Protein AF-A0A7C6KAN3-F1 (afdb_monomer_lite)

Sequence (139 aa):
MKLEFLEHYKDPYLKTDQGKGVFLAGVLFGYMAKCQDDEIKKAPIFKQLDFGRMNLRSLKKQLSRVPQLIYAYEGISKYSGLFTRLAAEAGELILAGGQKDLGVNGNFAFTVGFSNGPDLFWKIFKKTESSKNVNEEGN

pLDDT: mean 87.33, std 16.13, range [33.62, 97.88]

Foldseek 3Di:
DDLCVLVVDPDPLSVALQLVLLLLLLLLLLVLLCQQDVPSCPRPSVVQDDQQPDKLVNSVVVLVCQVVSCVVGPSNVVCVVLSVVSSVSSVVSNVVRPDRTCPRSSSVSSNVSNNCNNVVSCVRVPVPPDPPPPDDDDD

Structure (mmCIF, N/CA/C/O backbone):
data_AF-A0A7C6KAN3-F1
#
_entry.id   AF-A0A7C6KAN3-F1
#
loop_
_atom_site.group_PDB
_atom_site.id
_atom_site.type_symbol
_atom_site.label_atom_id
_atom_site.label_alt_id
_atom_site.label_comp_id
_atom_site.label_asym_id
_atom_site.label_entity_id
_atom_site.label_seq_id
_atom_site.pdbx_PDB_ins_code
_atom_site.Cartn_x
_atom_site.Cartn_y
_atom_site.Cartn_z
_atom_site.occupancy
_atom_site.B_iso_or_equiv
_atom_site.auth_seq_id
_atom_site.auth_comp_id
_atom_site.auth_asym_id
_atom_site.auth_atom_id
_atom_site.pdbx_PDB_model_num
ATOM 1 N N . MET A 1 1 ? -1.926 14.813 -4.797 1.00 84.81 1 MET A N 1
ATOM 2 C CA . MET A 1 1 ? -2.543 13.472 -4.828 1.00 84.81 1 MET A CA 1
ATOM 3 C C . MET A 1 1 ? -4.043 13.654 -4.825 1.00 84.81 1 MET A C 1
ATOM 5 O O . MET A 1 1 ? -4.513 14.553 -4.144 1.00 84.81 1 MET A O 1
ATOM 9 N N . LYS A 1 2 ? -4.770 12.850 -5.594 1.00 88.38 2 LYS A N 1
ATOM 10 C CA . LYS A 1 2 ? -6.229 12.857 -5.679 1.00 88.38 2 LYS A CA 1
ATOM 11 C C . LYS A 1 2 ? -6.770 11.651 -4.923 1.00 88.38 2 LYS A C 1
ATOM 13 O O . LYS A 1 2 ? -6.731 10.537 -5.437 1.00 88.38 2 LYS A O 1
ATOM 18 N N . LEU A 1 3 ? -7.238 11.879 -3.700 1.00 88.06 3 LEU A N 1
ATOM 19 C CA . LEU A 1 3 ? -7.771 10.830 -2.822 1.00 88.06 3 LEU A CA 1
ATOM 20 C C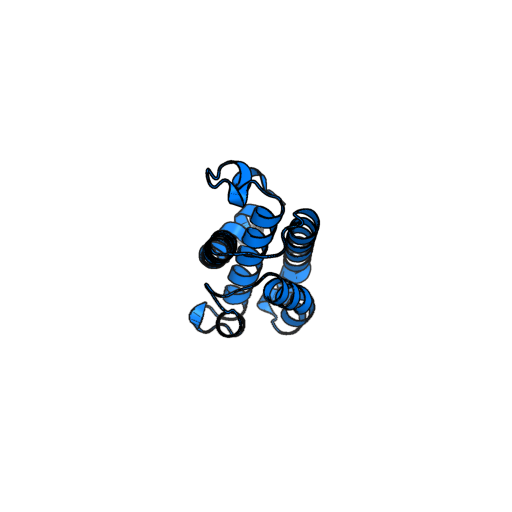 . LEU A 1 3 ? -9.302 10.848 -2.718 1.00 88.06 3 LEU A C 1
ATOM 22 O O . LEU A 1 3 ? -9.879 9.948 -2.123 1.00 88.06 3 LEU A O 1
ATOM 26 N N . GLU A 1 4 ? -9.964 11.809 -3.363 1.00 86.06 4 GLU A N 1
ATOM 27 C CA . GLU A 1 4 ? -11.426 11.990 -3.365 1.00 86.06 4 GLU A CA 1
ATOM 28 C C . GLU A 1 4 ? -12.190 10.729 -3.790 1.00 86.06 4 GLU A C 1
ATOM 30 O O . GLU A 1 4 ? -13.294 10.478 -3.324 1.00 86.06 4 GLU A O 1
ATOM 35 N N . PHE A 1 5 ? -11.599 9.880 -4.639 1.00 85.75 5 PHE A N 1
ATOM 36 C CA . PHE A 1 5 ? -12.244 8.633 -5.055 1.00 85.75 5 PHE A CA 1
ATOM 37 C C . PHE A 1 5 ? -12.462 7.651 -3.896 1.00 85.75 5 PHE A C 1
ATOM 39 O O . PHE A 1 5 ? -13.357 6.813 -3.995 1.00 85.75 5 PHE A O 1
ATOM 46 N N . LEU A 1 6 ? -11.674 7.748 -2.817 1.00 85.38 6 LEU A N 1
ATOM 47 C CA . LEU A 1 6 ? -11.879 6.948 -1.612 1.00 85.38 6 LEU A CA 1
ATOM 48 C C . LEU A 1 6 ? -13.234 7.271 -0.967 1.00 85.38 6 LEU A C 1
ATOM 50 O O . LEU A 1 6 ? -13.857 6.400 -0.360 1.00 85.38 6 LEU A O 1
ATOM 54 N N . GLU A 1 7 ? -13.747 8.489 -1.168 1.00 83.56 7 GLU A N 1
ATOM 55 C CA . GLU A 1 7 ? -15.040 8.902 -0.635 1.00 83.56 7 GLU A CA 1
ATOM 56 C C . GLU A 1 7 ? -16.239 8.264 -1.350 1.00 83.56 7 GLU A C 1
ATOM 58 O O . GLU A 1 7 ? -17.349 8.256 -0.818 1.00 83.56 7 GLU A O 1
ATOM 63 N N . HIS A 1 8 ? -16.034 7.643 -2.509 1.00 86.94 8 HIS A N 1
ATOM 64 C CA . HIS A 1 8 ? -17.104 6.942 -3.217 1.00 86.94 8 HIS A CA 1
ATOM 65 C C . HIS A 1 8 ? -17.275 5.484 -2.773 1.00 86.94 8 HIS A C 1
ATOM 67 O O . HIS A 1 8 ? -18.277 4.855 -3.121 1.00 86.94 8 HIS A O 1
ATOM 73 N N . TYR A 1 9 ? -16.332 4.925 -2.007 1.00 87.75 9 TYR A N 1
ATOM 74 C CA . TYR A 1 9 ? -16.488 3.569 -1.487 1.00 87.75 9 TYR A CA 1
ATOM 75 C C . TYR A 1 9 ? -17.554 3.521 -0.391 1.00 87.75 9 TYR A C 1
ATOM 77 O O . TYR A 1 9 ? -17.573 4.347 0.520 1.00 87.75 9 TYR A O 1
ATOM 85 N N . LYS A 1 10 ? -18.431 2.514 -0.480 1.00 88.12 10 LYS A N 1
ATOM 86 C CA . LYS A 1 10 ? -19.477 2.240 0.519 1.00 88.12 10 LYS A CA 1
ATOM 87 C C . LYS A 1 10 ? -18.954 1.505 1.757 1.00 88.12 10 LYS A C 1
ATOM 89 O O . LYS A 1 10 ? -19.674 1.419 2.744 1.00 88.12 10 LYS A O 1
ATOM 94 N N . ASP A 1 11 ? -17.741 0.957 1.691 1.00 88.88 11 ASP A N 1
ATOM 95 C CA . ASP A 1 11 ? -17.131 0.202 2.786 1.00 88.88 11 ASP A CA 1
ATOM 96 C C . ASP A 1 11 ? -16.849 1.129 3.990 1.00 88.88 11 ASP A C 1
ATOM 98 O O . ASP A 1 11 ? -16.050 2.064 3.853 1.00 88.88 11 ASP A O 1
ATOM 102 N N . PRO A 1 12 ? -17.459 0.884 5.169 1.00 89.69 12 PRO A N 1
ATOM 103 C CA . PRO A 1 12 ? -17.233 1.689 6.368 1.00 89.69 12 PRO A CA 1
ATOM 104 C C . PRO A 1 12 ? -15.773 1.703 6.825 1.00 89.69 12 PRO A C 1
ATOM 106 O O . PRO A 1 12 ? -15.310 2.701 7.372 1.00 89.69 12 PRO A O 1
ATOM 109 N N . TYR A 1 13 ? -15.025 0.623 6.592 1.00 91.69 13 TYR A N 1
ATOM 110 C CA . TYR A 1 13 ? -13.617 0.555 6.962 1.00 91.69 13 TYR A CA 1
ATOM 111 C C . TYR A 1 13 ? -12.791 1.559 6.157 1.00 91.69 13 TYR A C 1
ATOM 113 O O . TYR A 1 13 ? -12.006 2.310 6.733 1.00 91.69 13 TYR A O 1
ATOM 121 N N . LEU A 1 14 ? -13.034 1.659 4.846 1.00 92.44 14 LEU A N 1
ATOM 122 C CA . LEU A 1 14 ? -12.364 2.621 3.959 1.00 92.44 14 LEU A CA 1
ATOM 123 C C . LEU A 1 14 ? -12.741 4.084 4.237 1.00 92.44 14 LEU A C 1
ATOM 125 O O . LEU A 1 14 ? -12.101 4.988 3.704 1.00 92.44 14 LEU A O 1
ATOM 129 N N . LYS A 1 15 ? -13.751 4.340 5.076 1.00 91.88 15 LYS A N 1
ATOM 130 C CA . LYS A 1 15 ? -14.060 5.689 5.567 1.00 91.88 15 LYS A CA 1
ATOM 131 C C . LYS A 1 15 ? -13.166 6.134 6.715 1.00 91.88 15 LYS A C 1
ATOM 133 O O . LYS A 1 15 ? -13.017 7.336 6.915 1.00 91.88 15 LYS A O 1
ATOM 138 N N . THR A 1 16 ? -12.560 5.194 7.434 1.00 93.50 16 THR A N 1
ATOM 139 C CA . THR A 1 16 ? -11.636 5.492 8.534 1.00 93.50 16 THR A CA 1
ATOM 140 C C . THR A 1 16 ? -10.257 5.883 8.011 1.00 93.50 16 THR A C 1
ATOM 142 O O . THR A 1 16 ? -9.832 5.389 6.964 1.00 93.50 16 THR A O 1
ATOM 145 N N . ASP A 1 17 ? -9.521 6.702 8.764 1.00 94.88 17 ASP A N 1
ATOM 146 C CA . ASP A 1 17 ? -8.147 7.077 8.405 1.00 94.88 17 ASP A CA 1
ATOM 147 C C . ASP A 1 17 ? -7.258 5.843 8.263 1.00 94.88 17 ASP A C 1
ATOM 149 O O . ASP A 1 17 ? -6.593 5.668 7.243 1.00 94.88 17 ASP A O 1
ATOM 153 N N . GLN A 1 18 ? -7.339 4.907 9.215 1.00 94.69 18 GLN A N 1
ATOM 154 C CA . GLN A 1 18 ? -6.585 3.661 9.120 1.00 94.69 18 GLN A CA 1
ATOM 155 C C . GLN A 1 18 ? -6.943 2.881 7.853 1.00 94.69 18 GLN A C 1
ATOM 157 O O . GLN A 1 18 ? -6.041 2.421 7.159 1.00 94.69 18 GLN A O 1
ATOM 162 N N . GLY A 1 19 ? -8.227 2.734 7.523 1.00 95.25 19 GLY A N 1
ATOM 163 C CA . GLY A 1 19 ? -8.635 1.991 6.334 1.00 95.25 19 GLY A CA 1
ATOM 164 C C . GLY A 1 19 ? -8.158 2.634 5.036 1.00 95.25 19 GLY A C 1
ATOM 165 O O . GLY A 1 19 ? -7.657 1.922 4.163 1.00 95.25 19 GLY A O 1
ATOM 166 N N . LYS A 1 20 ? -8.210 3.969 4.933 1.00 96.06 20 LYS A N 1
ATOM 167 C CA . LYS A 1 20 ? -7.618 4.713 3.808 1.00 96.06 20 LYS A CA 1
ATOM 168 C C . LYS A 1 20 ? -6.114 4.468 3.729 1.00 96.06 20 LYS A C 1
ATOM 170 O O . LYS A 1 20 ? -5.612 4.111 2.666 1.00 96.06 20 LYS A O 1
ATOM 175 N N . GLY A 1 21 ? -5.401 4.584 4.847 1.00 96.62 21 GLY A N 1
ATOM 176 C CA . GLY A 1 21 ? -3.955 4.371 4.893 1.00 96.62 21 GLY A CA 1
ATOM 177 C C . GLY A 1 21 ? -3.547 2.944 4.512 1.00 96.62 21 GLY A C 1
ATOM 178 O O . GLY A 1 21 ? -2.634 2.748 3.713 1.00 96.62 21 GLY A O 1
ATOM 179 N N . VAL A 1 22 ? -4.271 1.936 5.003 1.00 97.06 22 VAL A N 1
ATOM 180 C CA . VAL A 1 22 ? -4.045 0.518 4.675 1.00 97.06 22 VAL A CA 1
ATOM 181 C C . VAL A 1 22 ? -4.300 0.239 3.197 1.00 97.06 22 VAL A C 1
ATOM 183 O O . VAL A 1 22 ? -3.504 -0.443 2.550 1.00 97.06 22 VAL A O 1
ATOM 186 N N . PHE A 1 23 ? -5.372 0.799 2.643 1.00 97.12 23 PHE A N 1
ATOM 187 C CA . PHE A 1 23 ? -5.673 0.696 1.220 1.00 97.12 23 PHE A CA 1
ATOM 188 C C . PHE A 1 23 ? -4.579 1.337 0.357 1.00 97.12 23 PHE A C 1
ATOM 190 O O . PHE A 1 23 ? -4.102 0.724 -0.599 1.00 97.12 23 PHE A O 1
ATOM 197 N N . LEU A 1 24 ? -4.132 2.546 0.712 1.00 97.75 24 LEU A N 1
ATOM 198 C CA . LEU A 1 24 ? -3.061 3.249 0.003 1.00 97.75 24 LEU A CA 1
ATOM 199 C C . LEU A 1 24 ? -1.717 2.522 0.106 1.00 97.75 24 LEU A C 1
ATOM 201 O O . LEU A 1 24 ? -0.981 2.480 -0.879 1.00 97.75 24 LEU A O 1
ATOM 205 N N . ALA A 1 25 ? -1.418 1.889 1.242 1.00 97.69 25 ALA A N 1
ATOM 206 C CA . ALA A 1 25 ? -0.255 1.016 1.373 1.00 97.69 25 ALA A CA 1
ATOM 207 C C . ALA A 1 25 ? -0.352 -0.206 0.441 1.00 97.69 25 ALA A C 1
ATOM 209 O O . ALA A 1 25 ? 0.647 -0.613 -0.149 1.00 97.69 25 ALA A O 1
ATOM 210 N N . GLY A 1 26 ? -1.558 -0.749 0.250 1.00 97.62 26 GLY A N 1
ATOM 211 C CA . GLY A 1 26 ? -1.830 -1.746 -0.783 1.00 97.62 26 GLY A CA 1
ATOM 212 C C . GLY A 1 26 ? -1.459 -1.222 -2.170 1.00 97.62 26 GLY A C 1
ATOM 213 O O . GLY A 1 26 ? -0.616 -1.813 -2.840 1.00 97.62 26 GLY A O 1
ATOM 214 N N . VAL A 1 27 ? -2.014 -0.073 -2.573 1.00 97.88 27 VAL A N 1
ATOM 215 C CA . VAL A 1 27 ? -1.745 0.552 -3.886 1.00 97.88 27 VAL A CA 1
ATOM 216 C C . VAL A 1 27 ? -0.252 0.782 -4.113 1.00 97.88 27 VAL A C 1
ATOM 218 O O . VAL A 1 27 ? 0.275 0.465 -5.181 1.00 97.88 27 VAL A O 1
ATOM 221 N N . LEU A 1 28 ? 0.435 1.285 -3.088 1.00 97.88 28 LEU A N 1
ATOM 222 C CA . LEU A 1 28 ? 1.874 1.506 -3.084 1.00 97.88 28 LEU A CA 1
ATOM 223 C C . LEU A 1 28 ? 2.645 0.230 -3.432 1.00 97.88 28 LEU A C 1
ATOM 225 O O . LEU A 1 28 ? 3.417 0.215 -4.392 1.00 97.88 28 LEU A O 1
ATOM 229 N N . PHE A 1 29 ? 2.433 -0.843 -2.668 1.00 97.56 29 PHE A N 1
ATOM 230 C CA . PHE A 1 29 ? 3.173 -2.085 -2.871 1.00 97.56 29 PHE A CA 1
ATOM 231 C C . PHE A 1 29 ? 2.743 -2.835 -4.128 1.00 97.56 29 PHE A C 1
ATOM 233 O O . PHE A 1 29 ? 3.581 -3.485 -4.749 1.00 97.56 29 PHE A O 1
ATOM 240 N N . GLY A 1 30 ? 1.483 -2.701 -4.545 1.00 96.75 30 GLY A N 1
ATOM 241 C CA . GLY A 1 30 ? 0.990 -3.248 -5.806 1.00 96.75 30 GLY A CA 1
ATOM 242 C C . GLY A 1 30 ? 1.709 -2.641 -7.006 1.00 96.75 30 GLY A C 1
ATOM 243 O O . GLY A 1 30 ? 2.158 -3.360 -7.899 1.00 96.75 30 GLY A O 1
ATOM 244 N N . TYR A 1 31 ? 1.900 -1.318 -7.005 1.00 96.12 31 TYR A N 1
ATOM 245 C CA . TYR A 1 31 ? 2.638 -0.669 -8.083 1.00 96.12 31 TYR A CA 1
ATOM 246 C C . TYR A 1 31 ? 4.148 -0.914 -8.002 1.00 96.12 31 TYR A C 1
ATOM 248 O O . TYR A 1 31 ? 4.774 -1.176 -9.027 1.00 96.12 31 TYR A O 1
ATOM 256 N N . MET A 1 32 ? 4.733 -0.941 -6.798 1.00 96.06 32 MET A N 1
ATOM 257 C CA . MET A 1 32 ? 6.130 -1.362 -6.631 1.00 96.06 32 MET A CA 1
ATOM 258 C C . MET A 1 32 ? 6.366 -2.780 -7.158 1.00 96.06 32 MET A C 1
ATOM 260 O O . MET A 1 32 ? 7.374 -3.009 -7.815 1.00 96.06 32 MET A O 1
ATOM 264 N N . ALA A 1 33 ? 5.437 -3.714 -6.930 1.00 96.06 33 ALA A N 1
ATOM 265 C CA . ALA A 1 33 ? 5.532 -5.069 -7.467 1.00 96.06 33 ALA A CA 1
ATOM 266 C C . ALA A 1 33 ? 5.576 -5.066 -8.999 1.00 96.06 33 ALA A C 1
ATOM 268 O O . ALA A 1 33 ? 6.428 -5.730 -9.581 1.00 96.06 33 ALA A O 1
ATOM 269 N N . LYS A 1 34 ? 4.725 -4.257 -9.643 1.00 94.69 34 LYS A N 1
ATOM 270 C CA . LYS A 1 34 ? 4.727 -4.089 -11.103 1.00 94.69 34 LYS A CA 1
ATOM 271 C C . LYS A 1 34 ? 6.022 -3.460 -11.632 1.00 94.69 34 LYS A C 1
ATOM 273 O O . LYS A 1 34 ? 6.441 -3.767 -12.739 1.00 94.69 34 LYS A O 1
ATOM 278 N N . CYS A 1 35 ? 6.670 -2.590 -10.859 1.00 93.06 35 CYS A N 1
ATOM 279 C CA . CYS A 1 35 ? 7.981 -2.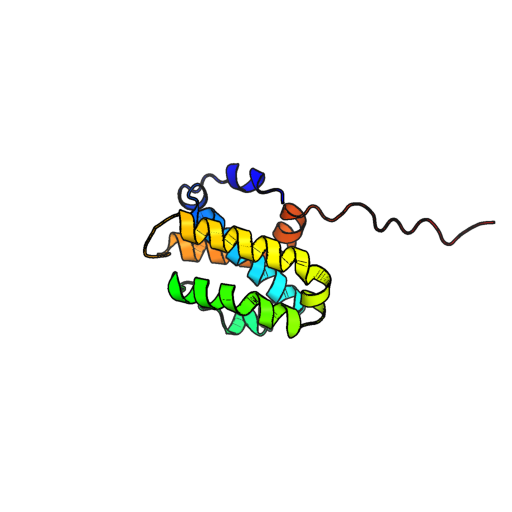041 -11.219 1.00 93.06 35 CYS A CA 1
ATOM 280 C C . CYS A 1 35 ? 9.134 -3.044 -11.047 1.00 93.06 35 CYS A C 1
ATOM 282 O O . CYS A 1 35 ? 10.201 -2.823 -11.614 1.00 93.06 35 CYS A O 1
ATOM 284 N N . GLN A 1 36 ? 8.956 -4.094 -10.239 1.00 92.44 36 GLN A N 1
ATOM 285 C CA . GLN A 1 36 ? 9.968 -5.133 -10.025 1.00 92.44 36 GLN A CA 1
ATOM 286 C C . GLN A 1 36 ? 9.893 -6.252 -11.064 1.00 92.44 36 GLN A C 1
ATOM 288 O O . GLN A 1 36 ? 10.923 -6.829 -11.396 1.00 92.44 36 GLN A O 1
ATOM 293 N N . ASP A 1 37 ? 8.687 -6.586 -11.523 1.00 92.19 37 ASP A N 1
ATOM 294 C CA . ASP A 1 37 ? 8.439 -7.645 -12.498 1.00 92.19 37 ASP A CA 1
ATOM 295 C C . ASP A 1 37 ? 7.130 -7.359 -13.247 1.00 92.19 37 ASP A C 1
ATOM 297 O O . ASP A 1 37 ? 6.161 -6.850 -12.672 1.00 92.19 37 ASP A O 1
ATOM 301 N N . ASP A 1 38 ? 7.078 -7.715 -14.530 1.00 86.50 38 ASP A N 1
ATOM 302 C CA . ASP A 1 38 ? 5.858 -7.580 -15.316 1.00 86.50 38 ASP A CA 1
ATOM 303 C C . ASP A 1 38 ? 4.733 -8.487 -14.818 1.00 86.50 38 ASP A C 1
ATOM 305 O O . ASP A 1 38 ? 3.559 -8.097 -14.879 1.00 86.50 38 ASP A O 1
ATOM 309 N N . GLU A 1 39 ? 5.095 -9.654 -14.284 1.00 91.50 39 GLU A N 1
ATOM 310 C CA . GLU A 1 39 ? 4.212 -10.584 -13.606 1.00 91.50 39 GLU A CA 1
ATOM 311 C C . GLU A 1 39 ? 4.305 -10.370 -12.088 1.00 91.50 39 GLU A C 1
ATOM 313 O O . GLU A 1 39 ? 5.196 -10.875 -11.405 1.00 91.50 39 GLU A O 1
ATOM 318 N N . ILE A 1 40 ? 3.314 -9.671 -11.524 1.00 89.69 40 ILE A N 1
ATOM 319 C CA . ILE A 1 40 ? 3.263 -9.285 -10.099 1.00 89.69 40 ILE A CA 1
ATOM 320 C C . ILE A 1 40 ? 3.541 -10.460 -9.140 1.00 89.69 40 ILE A C 1
ATOM 322 O O . ILE A 1 40 ? 4.172 -10.267 -8.105 1.00 89.69 40 ILE A O 1
ATOM 326 N N . LYS A 1 41 ? 3.120 -11.689 -9.472 1.00 90.25 41 LYS A N 1
ATOM 327 C CA . LYS A 1 41 ? 3.347 -12.885 -8.634 1.00 90.25 41 LYS A CA 1
ATOM 328 C C . LYS A 1 41 ? 4.823 -13.286 -8.520 1.00 90.25 41 LYS A C 1
ATOM 330 O O . LYS A 1 41 ? 5.212 -13.944 -7.554 1.00 90.25 41 LYS A O 1
ATOM 335 N N . LYS A 1 42 ? 5.647 -12.921 -9.505 1.00 92.81 42 LYS A N 1
ATOM 336 C CA . LYS A 1 42 ? 7.090 -13.187 -9.513 1.00 92.81 42 LYS A CA 1
ATOM 337 C C . LYS A 1 42 ? 7.881 -12.117 -8.767 1.00 92.81 42 LYS A C 1
ATOM 339 O O . LYS A 1 42 ? 8.961 -12.439 -8.259 1.00 92.81 42 LYS A O 1
ATOM 344 N N . ALA A 1 43 ? 7.309 -10.919 -8.617 1.00 93.38 43 ALA A N 1
ATOM 345 C CA . ALA A 1 43 ? 7.933 -9.790 -7.944 1.00 93.38 43 ALA A CA 1
ATOM 346 C C . ALA A 1 43 ? 8.422 -10.163 -6.527 1.00 93.38 43 ALA A C 1
ATOM 348 O O . ALA A 1 43 ? 7.666 -10.739 -5.734 1.00 93.38 43 ALA A O 1
ATOM 349 N N . PRO A 1 44 ? 9.669 -9.815 -6.157 1.00 92.38 44 PRO A N 1
ATOM 350 C CA . PRO A 1 44 ? 10.211 -10.076 -4.827 1.00 92.38 44 PRO A CA 1
ATOM 351 C C . PRO A 1 44 ? 9.336 -9.560 -3.685 1.00 92.38 44 PRO A C 1
ATOM 353 O O . PRO A 1 44 ? 9.227 -10.232 -2.661 1.00 92.38 44 PRO A O 1
ATOM 356 N N . ILE A 1 45 ? 8.689 -8.402 -3.850 1.00 92.88 45 ILE A N 1
ATOM 357 C CA . ILE A 1 45 ? 7.814 -7.845 -2.819 1.00 92.88 45 ILE A CA 1
ATOM 358 C C . ILE A 1 45 ? 6.557 -8.687 -2.603 1.00 92.88 45 ILE A C 1
ATOM 360 O O . ILE A 1 45 ? 6.156 -8.881 -1.461 1.00 92.88 45 ILE A O 1
ATOM 364 N N . PHE A 1 46 ? 5.981 -9.261 -3.663 1.00 93.62 46 PHE A N 1
ATOM 365 C CA . PHE A 1 46 ? 4.796 -10.113 -3.562 1.00 93.62 46 PHE A CA 1
ATOM 366 C C . PHE A 1 46 ? 5.064 -11.328 -2.668 1.00 93.62 46 PHE A C 1
ATOM 368 O O . PHE A 1 46 ? 4.261 -11.655 -1.803 1.00 93.62 46 PHE A O 1
ATOM 375 N N . LYS A 1 47 ? 6.245 -11.940 -2.810 1.00 92.19 47 LYS A N 1
ATOM 376 C CA . LYS A 1 47 ? 6.677 -13.098 -2.010 1.00 92.19 47 LYS A CA 1
ATOM 377 C C . LYS A 1 47 ? 6.945 -12.767 -0.537 1.00 92.19 47 LYS A C 1
ATOM 379 O O . LYS A 1 47 ? 7.048 -13.677 0.275 1.00 92.19 47 LYS A O 1
ATOM 384 N N . GLN A 1 48 ? 7.111 -11.489 -0.200 1.00 90.12 48 GLN A N 1
ATOM 385 C CA . GLN A 1 48 ? 7.420 -11.021 1.156 1.00 90.12 48 GLN A CA 1
ATOM 386 C C . GLN A 1 48 ? 6.185 -10.523 1.919 1.00 90.12 48 GLN A C 1
ATOM 388 O O . GLN A 1 48 ? 6.307 -10.153 3.089 1.00 90.12 48 GLN A O 1
ATOM 393 N N . LEU A 1 49 ? 5.025 -10.451 1.261 1.00 92.38 49 LEU A N 1
ATOM 394 C CA . LEU A 1 49 ? 3.780 -9.972 1.848 1.00 92.38 49 LEU A CA 1
ATOM 395 C C . LEU A 1 49 ? 2.893 -11.155 2.243 1.00 92.38 49 LEU A C 1
ATOM 397 O O . LEU A 1 49 ? 2.524 -11.981 1.412 1.00 92.38 49 LEU A O 1
ATOM 401 N N . ASP A 1 50 ? 2.490 -11.186 3.511 1.00 89.56 50 ASP A N 1
ATOM 402 C CA . ASP A 1 50 ? 1.567 -12.192 4.040 1.00 89.56 50 ASP A CA 1
ATOM 403 C C . ASP A 1 50 ? 0.111 -11.774 3.798 1.00 89.56 50 ASP A C 1
ATOM 405 O O . ASP A 1 50 ? -0.579 -11.268 4.688 1.00 89.56 50 ASP A O 1
ATOM 409 N N . PHE A 1 51 ? -0.369 -11.960 2.568 1.00 88.19 51 PHE A N 1
ATOM 410 C CA . PHE A 1 51 ? -1.756 -11.654 2.210 1.00 88.19 51 PHE A CA 1
ATOM 411 C C . PHE A 1 51 ? -2.752 -12.435 3.083 1.00 88.19 51 PHE A C 1
ATOM 413 O O . PHE A 1 51 ? -2.607 -13.635 3.312 1.00 88.19 51 PHE A O 1
ATOM 420 N N . GLY A 1 52 ? -3.778 -11.746 3.587 1.00 86.25 52 GLY A N 1
ATOM 421 C CA . GLY A 1 52 ? -4.820 -12.338 4.436 1.00 86.25 52 GLY A CA 1
ATOM 422 C C . GLY A 1 52 ? -4.410 -12.596 5.890 1.00 86.25 52 GLY A C 1
ATOM 423 O O . GLY A 1 52 ? -5.272 -12.912 6.708 1.00 86.25 52 GLY A O 1
ATOM 424 N N . ARG A 1 53 ? -3.124 -12.454 6.234 1.00 89.44 53 ARG A N 1
ATOM 425 C CA . ARG A 1 53 ? -2.593 -12.617 7.601 1.00 89.44 53 ARG A CA 1
ATOM 426 C C . ARG A 1 53 ? -1.741 -11.433 8.050 1.00 89.44 53 ARG A C 1
ATOM 428 O O . ARG A 1 53 ? -1.052 -11.504 9.068 1.00 89.44 53 ARG A O 1
ATOM 435 N N . MET A 1 54 ? -1.786 -10.339 7.302 1.00 91.00 54 MET A N 1
ATOM 436 C CA . MET A 1 54 ? -1.019 -9.147 7.597 1.00 91.00 54 MET A CA 1
ATOM 437 C C . MET A 1 54 ? -1.542 -8.511 8.879 1.00 91.00 54 MET A C 1
ATOM 439 O O . MET A 1 54 ? -2.748 -8.342 9.061 1.00 91.00 54 MET A O 1
ATOM 443 N N . ASN A 1 55 ? -0.622 -8.123 9.757 1.00 92.0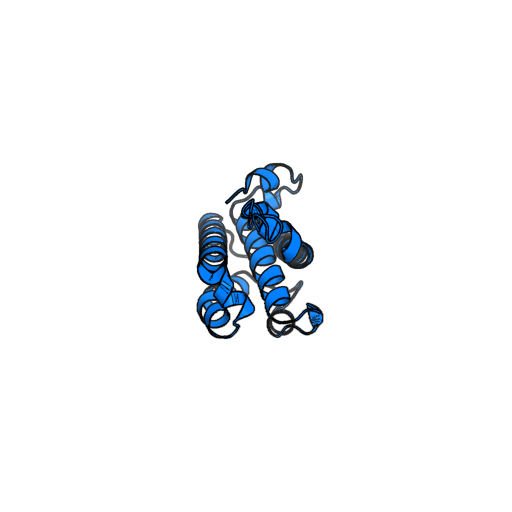0 55 ASN A N 1
ATOM 444 C CA . ASN A 1 55 ? -0.926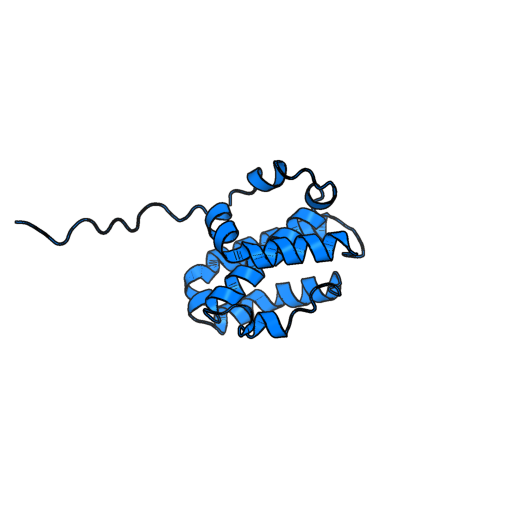 -7.329 10.943 1.00 92.00 55 ASN A CA 1
ATOM 445 C C . ASN A 1 55 ? -0.322 -5.926 10.824 1.00 92.00 55 ASN A C 1
ATOM 447 O O . ASN A 1 55 ? 0.586 -5.676 10.022 1.00 92.00 55 ASN A O 1
ATOM 451 N N . LEU A 1 56 ? -0.789 -5.001 11.660 1.00 92.50 56 LEU A N 1
ATOM 452 C CA . LEU A 1 56 ? -0.392 -3.595 11.577 1.00 92.50 56 LEU A CA 1
ATOM 453 C C . LEU A 1 56 ? 1.124 -3.388 11.735 1.00 92.50 56 LEU A C 1
ATOM 455 O O . LEU A 1 56 ? 1.723 -2.554 11.058 1.00 92.50 56 LEU A O 1
ATOM 459 N N . ARG A 1 57 ? 1.764 -4.174 12.609 1.00 91.75 57 ARG A N 1
ATOM 460 C CA . ARG A 1 57 ? 3.217 -4.135 12.831 1.00 91.75 57 ARG A CA 1
ATOM 461 C C . ARG A 1 57 ? 3.981 -4.532 11.568 1.00 91.75 57 ARG A C 1
ATOM 463 O O . ARG A 1 57 ? 4.939 -3.857 11.199 1.00 91.75 57 ARG A O 1
ATOM 470 N N . SER A 1 58 ? 3.564 -5.619 10.923 1.00 92.12 58 SER A N 1
ATOM 471 C CA . SER A 1 58 ? 4.168 -6.115 9.687 1.00 92.12 58 SER A CA 1
ATOM 472 C C . SER A 1 58 ? 4.012 -5.097 8.560 1.00 92.12 58 SER A C 1
ATOM 474 O O . SER A 1 58 ? 5.002 -4.777 7.911 1.00 92.12 58 SER A O 1
ATOM 476 N N . LEU A 1 59 ? 2.834 -4.481 8.418 1.00 94.56 59 LEU A N 1
ATOM 477 C CA . LEU A 1 59 ? 2.592 -3.439 7.423 1.00 94.56 59 LEU A CA 1
ATOM 478 C C . LEU A 1 59 ? 3.490 -2.213 7.646 1.00 94.56 59 LEU A C 1
ATOM 480 O O . LEU A 1 59 ? 4.152 -1.758 6.717 1.00 94.56 59 LEU A O 1
ATOM 484 N N . LYS A 1 60 ? 3.595 -1.727 8.891 1.00 94.00 60 LYS A N 1
ATOM 485 C CA . LYS A 1 60 ? 4.508 -0.626 9.253 1.00 94.00 60 LYS A CA 1
ATOM 486 C C . LYS A 1 60 ? 5.968 -0.964 8.941 1.00 94.00 60 LYS A C 1
ATOM 488 O O . LYS A 1 60 ? 6.685 -0.127 8.400 1.00 94.00 60 LYS A O 1
ATOM 493 N N . LYS A 1 61 ? 6.393 -2.201 9.220 1.00 93.94 61 LYS A N 1
ATOM 494 C CA . LYS A 1 61 ? 7.734 -2.692 8.868 1.00 93.94 61 LYS A CA 1
ATOM 495 C C . LYS A 1 61 ? 7.958 -2.725 7.354 1.00 93.94 61 LYS A C 1
ATOM 497 O O . LYS A 1 61 ? 9.067 -2.459 6.907 1.00 93.94 61 LYS A O 1
ATOM 502 N N . GLN A 1 62 ? 6.944 -3.052 6.553 1.00 94.38 62 GLN A N 1
ATOM 503 C CA . GLN A 1 62 ? 7.077 -2.979 5.096 1.00 94.38 62 GLN A CA 1
ATOM 504 C C . GLN A 1 62 ? 7.148 -1.526 4.617 1.00 94.38 62 GLN A C 1
ATOM 506 O O . GLN A 1 62 ? 7.982 -1.206 3.775 1.00 94.38 62 GLN A O 1
ATOM 511 N N . LEU A 1 63 ? 6.346 -0.620 5.186 1.00 95.19 63 LEU A N 1
ATOM 512 C CA . LEU A 1 63 ? 6.392 0.808 4.843 1.00 95.19 63 LEU A CA 1
ATOM 513 C C . LEU A 1 63 ? 7.756 1.428 5.158 1.00 95.19 63 LEU A C 1
ATOM 515 O O . LEU A 1 63 ? 8.297 2.164 4.338 1.00 95.19 63 LEU A O 1
ATOM 519 N N . SER A 1 64 ? 8.383 1.058 6.279 1.00 94.75 64 SER A N 1
ATOM 520 C CA . SER A 1 64 ? 9.737 1.525 6.603 1.00 94.75 64 SER A CA 1
ATOM 521 C C . SER A 1 64 ? 10.814 1.014 5.640 1.00 94.75 64 SER A C 1
ATOM 523 O O . SER A 1 64 ? 11.934 1.514 5.677 1.00 94.75 64 SER A O 1
ATOM 525 N N . ARG A 1 65 ? 10.504 0.009 4.805 1.00 94.69 65 ARG A N 1
ATOM 526 C CA . ARG A 1 65 ? 11.417 -0.549 3.794 1.00 94.69 65 ARG A CA 1
ATOM 527 C C . ARG A 1 65 ? 11.331 0.149 2.435 1.00 94.69 65 ARG A C 1
ATOM 529 O O . ARG A 1 65 ? 12.121 -0.149 1.541 1.00 94.69 65 ARG A O 1
ATOM 536 N N . VAL A 1 66 ? 10.371 1.056 2.259 1.00 95.75 66 VAL A N 1
ATOM 537 C CA . VAL A 1 66 ? 10.147 1.777 0.998 1.00 95.75 66 VAL A CA 1
ATOM 538 C C . VAL A 1 66 ? 11.406 2.496 0.496 1.00 95.75 66 VAL A C 1
ATOM 540 O O . VAL A 1 66 ? 11.723 2.316 -0.678 1.00 95.75 66 VAL A O 1
ATOM 543 N N . PRO A 1 67 ? 12.183 3.228 1.322 1.00 94.69 67 PRO A N 1
ATOM 544 C CA . PRO A 1 67 ? 13.410 3.875 0.850 1.00 94.69 67 PRO A CA 1
ATOM 545 C C . PRO A 1 67 ? 14.432 2.885 0.277 1.00 94.69 67 PRO A C 1
ATOM 547 O O . PRO A 1 67 ? 15.031 3.142 -0.765 1.00 94.69 67 PRO A O 1
ATOM 550 N N . GLN A 1 68 ? 14.593 1.719 0.912 1.00 94.19 68 GLN A N 1
ATOM 551 C CA . GLN A 1 68 ? 15.493 0.672 0.426 1.00 94.19 68 GLN A CA 1
ATOM 552 C C . GLN A 1 68 ? 14.988 0.068 -0.889 1.00 94.19 68 GLN A C 1
ATOM 554 O O . GLN A 1 68 ? 15.785 -0.196 -1.784 1.00 94.19 68 GLN A O 1
ATOM 559 N N . LEU A 1 69 ? 13.673 -0.126 -1.033 1.00 93.38 69 LEU A N 1
ATOM 560 C CA . LEU A 1 69 ? 13.068 -0.613 -2.277 1.00 93.38 69 LEU A CA 1
ATOM 561 C C . LEU A 1 69 ? 13.221 0.397 -3.423 1.00 93.38 69 LEU A C 1
ATOM 563 O O . LEU A 1 69 ? 13.484 -0.004 -4.550 1.00 93.38 69 LEU A O 1
ATOM 567 N N . ILE A 1 70 ? 13.100 1.696 -3.144 1.00 94.00 70 ILE A N 1
ATOM 568 C CA . ILE A 1 70 ? 13.339 2.753 -4.136 1.00 94.00 70 ILE A CA 1
ATOM 569 C C . ILE A 1 70 ? 14.776 2.687 -4.659 1.00 94.00 70 ILE A C 1
ATOM 571 O O . ILE A 1 70 ? 14.986 2.772 -5.865 1.00 94.00 70 ILE A O 1
ATOM 575 N N . TYR A 1 71 ? 15.753 2.504 -3.768 1.00 92.81 71 TYR A N 1
ATOM 576 C CA . TYR A 1 71 ? 17.162 2.421 -4.150 1.00 92.81 71 TYR A CA 1
ATOM 577 C C . TYR A 1 71 ? 17.504 1.127 -4.905 1.00 92.81 71 TYR A C 1
ATOM 579 O O . TYR A 1 71 ? 18.312 1.142 -5.826 1.00 92.81 71 TYR A O 1
ATOM 587 N N . ALA A 1 72 ? 16.888 0.006 -4.526 1.00 91.62 72 ALA A N 1
ATOM 588 C CA . ALA A 1 72 ? 17.232 -1.313 -5.055 1.00 91.62 72 ALA A CA 1
ATOM 589 C C . ALA A 1 72 ? 16.695 -1.601 -6.470 1.00 91.62 72 ALA A C 1
ATOM 591 O O . ALA A 1 72 ? 17.171 -2.538 -7.106 1.00 91.62 72 ALA A O 1
ATOM 592 N N . TYR A 1 73 ? 15.703 -0.846 -6.958 1.00 89.88 73 TYR A N 1
ATOM 593 C CA . TYR A 1 73 ? 15.042 -1.118 -8.238 1.00 89.88 73 TYR A CA 1
ATOM 594 C C . TYR A 1 73 ? 14.925 0.151 -9.086 1.00 89.88 73 TYR A C 1
ATOM 596 O O . TYR A 1 73 ? 14.209 1.085 -8.722 1.00 89.88 73 TYR A O 1
ATOM 604 N N . GLU A 1 74 ? 15.549 0.162 -10.266 1.00 82.38 74 GLU A N 1
ATOM 605 C CA . GLU A 1 74 ? 15.543 1.318 -11.179 1.00 82.38 74 GLU A CA 1
ATOM 606 C C . GLU A 1 74 ? 14.126 1.767 -11.572 1.00 82.38 74 GLU A C 1
ATOM 608 O O . GLU A 1 74 ? 13.819 2.962 -11.559 1.00 82.38 74 GLU A O 1
ATOM 613 N N . GLY A 1 75 ? 13.225 0.811 -11.841 1.00 80.94 75 GLY A N 1
ATOM 614 C CA . GLY A 1 75 ? 11.824 1.091 -12.173 1.00 80.94 75 GLY A CA 1
ATOM 615 C C . GLY A 1 75 ? 11.061 1.808 -11.053 1.00 80.94 75 GLY A C 1
ATOM 616 O O . GLY A 1 75 ? 10.148 2.587 -11.326 1.00 80.94 75 GLY A O 1
ATOM 617 N N . ILE A 1 76 ? 11.467 1.594 -9.797 1.00 86.75 76 ILE A N 1
ATOM 618 C CA . ILE A 1 76 ? 10.916 2.295 -8.633 1.00 86.75 76 ILE A CA 1
ATOM 619 C C . ILE A 1 76 ? 11.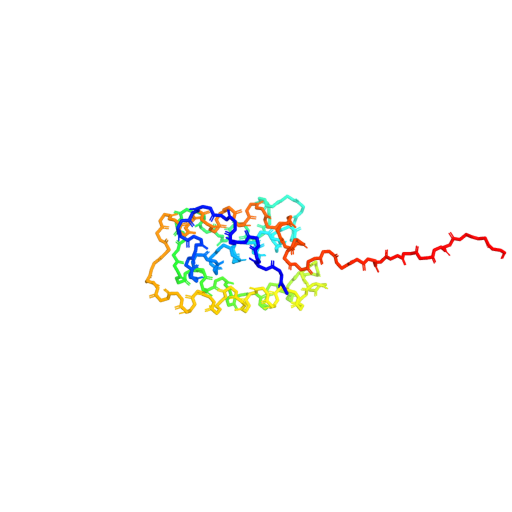610 3.656 -8.465 1.00 86.75 76 ILE A C 1
ATOM 621 O O . ILE A 1 76 ? 10.939 4.670 -8.262 1.00 86.75 76 ILE A O 1
ATOM 625 N N . SER A 1 77 ? 12.937 3.703 -8.616 1.00 87.00 77 SER A N 1
ATOM 626 C CA . SER A 1 77 ? 13.754 4.920 -8.503 1.00 87.00 77 SER A CA 1
ATOM 627 C C . SER A 1 77 ? 13.278 6.053 -9.422 1.00 87.00 77 SER A C 1
ATOM 629 O O . SER A 1 77 ? 13.162 7.202 -8.981 1.00 87.00 77 SER A O 1
ATOM 631 N N . LYS A 1 78 ? 12.867 5.722 -10.658 1.00 89.00 78 LYS A N 1
ATOM 632 C CA . LYS A 1 78 ? 12.301 6.670 -11.638 1.00 89.00 78 LYS A CA 1
ATOM 633 C C . LYS A 1 78 ? 11.129 7.496 -11.093 1.00 89.00 78 LYS A C 1
ATOM 635 O O . LYS A 1 78 ? 10.940 8.641 -11.496 1.00 89.00 78 LYS A O 1
ATOM 640 N N . TYR A 1 79 ? 10.342 6.927 -10.183 1.00 91.50 79 TYR A N 1
ATOM 641 C CA . TYR A 1 79 ? 9.172 7.570 -9.581 1.00 91.50 79 TYR A CA 1
ATOM 642 C C . TYR A 1 79 ? 9.323 7.741 -8.064 1.00 91.50 79 TYR A C 1
ATOM 644 O O . TYR A 1 79 ? 8.324 7.865 -7.354 1.00 91.50 79 TYR A O 1
ATOM 652 N N . SER A 1 80 ? 10.563 7.762 -7.564 1.00 93.62 80 SER A N 1
ATOM 653 C CA . SER A 1 80 ? 10.912 7.837 -6.139 1.00 93.62 80 SER A CA 1
ATOM 654 C C . SER A 1 80 ? 10.114 8.892 -5.371 1.00 93.62 80 SER A C 1
ATOM 656 O O . SER A 1 80 ? 9.529 8.579 -4.338 1.00 93.62 80 SER A O 1
ATOM 658 N N . GLY A 1 81 ? 9.995 10.114 -5.899 1.00 93.94 81 GLY A N 1
ATOM 659 C CA . GLY A 1 81 ? 9.215 11.183 -5.264 1.00 93.94 81 GLY A CA 1
ATOM 660 C C . GLY A 1 81 ? 7.727 10.849 -5.085 1.00 93.94 81 GLY A C 1
ATOM 661 O O . GLY A 1 81 ? 7.137 11.185 -4.057 1.00 93.94 81 GLY A O 1
ATOM 662 N N . LEU A 1 82 ? 7.118 10.144 -6.045 1.00 95.44 82 LEU A N 1
ATOM 663 C CA . LEU A 1 82 ? 5.716 9.720 -5.964 1.00 95.44 82 LEU A CA 1
ATOM 664 C C . LEU A 1 82 ? 5.541 8.583 -4.951 1.00 95.44 82 LEU A C 1
ATOM 666 O O . LEU A 1 82 ? 4.627 8.629 -4.129 1.00 95.44 82 LEU A O 1
ATOM 670 N N . PHE A 1 83 ? 6.445 7.599 -4.971 1.00 96.19 83 PHE A N 1
ATOM 671 C CA . PHE A 1 83 ? 6.446 6.493 -4.014 1.00 96.19 83 PHE A CA 1
ATOM 672 C C . PHE A 1 83 ? 6.636 6.976 -2.576 1.00 96.19 83 PHE A C 1
ATOM 674 O O . PHE A 1 83 ? 5.866 6.588 -1.702 1.00 96.19 83 PHE A O 1
ATOM 681 N N . THR A 1 84 ? 7.599 7.869 -2.339 1.00 96.38 84 THR A N 1
ATOM 682 C CA . THR A 1 84 ? 7.839 8.471 -1.022 1.00 96.38 84 THR A CA 1
ATOM 683 C C . THR A 1 84 ? 6.611 9.227 -0.530 1.00 96.38 84 THR A C 1
ATOM 685 O O . THR A 1 84 ? 6.207 9.052 0.616 1.00 96.38 84 THR A O 1
ATOM 688 N N . ARG A 1 85 ? 5.964 10.019 -1.396 1.00 96.56 85 ARG A N 1
ATOM 689 C CA . ARG A 1 85 ? 4.764 10.775 -1.020 1.00 96.56 85 ARG A CA 1
ATOM 690 C C . ARG A 1 85 ? 3.586 9.862 -0.674 1.00 96.56 85 ARG A C 1
ATOM 692 O O . ARG A 1 85 ? 2.910 10.109 0.316 1.00 96.56 85 ARG A O 1
ATOM 699 N N . LEU A 1 86 ? 3.358 8.802 -1.454 1.00 97.31 86 LEU A N 1
ATOM 700 C CA . LEU A 1 86 ? 2.293 7.835 -1.172 1.00 97.31 86 LEU A CA 1
ATOM 701 C C . LEU A 1 86 ? 2.572 7.029 0.106 1.00 97.31 86 LEU A C 1
ATOM 703 O O . LEU A 1 86 ? 1.650 6.761 0.870 1.00 97.31 86 LEU A O 1
ATOM 707 N N . ALA A 1 87 ? 3.833 6.665 0.352 1.00 97.50 87 ALA A N 1
ATOM 708 C CA . ALA A 1 87 ? 4.245 5.974 1.570 1.00 97.50 87 ALA A CA 1
ATOM 709 C C . ALA A 1 87 ? 4.085 6.846 2.822 1.00 97.50 87 ALA A C 1
ATOM 711 O O . ALA A 1 87 ? 3.616 6.345 3.843 1.00 97.50 87 ALA A O 1
ATOM 712 N N . ALA A 1 88 ? 4.439 8.132 2.733 1.00 97.06 88 ALA A N 1
ATOM 713 C CA . ALA A 1 88 ? 4.244 9.096 3.811 1.00 97.06 88 ALA A CA 1
ATOM 714 C C . ALA A 1 88 ? 2.756 9.245 4.151 1.00 97.06 88 ALA A C 1
ATOM 716 O O . ALA A 1 88 ? 2.377 9.006 5.291 1.00 97.06 88 ALA A O 1
ATOM 717 N N . GLU A 1 89 ? 1.911 9.505 3.150 1.00 97.38 89 GLU A N 1
ATOM 718 C CA . GLU A 1 89 ? 0.459 9.632 3.331 1.00 97.38 89 GLU A CA 1
ATOM 719 C C . GLU A 1 89 ? -0.159 8.368 3.953 1.00 97.38 89 GLU A C 1
ATOM 721 O O . GLU A 1 89 ? -0.905 8.433 4.928 1.00 97.38 89 GLU A O 1
ATOM 726 N N . ALA A 1 90 ? 0.174 7.189 3.413 1.00 97.19 90 ALA A N 1
ATOM 727 C CA . ALA A 1 90 ? -0.321 5.924 3.946 1.00 97.19 90 ALA A CA 1
ATOM 728 C C . ALA A 1 90 ? 0.118 5.717 5.405 1.00 97.19 90 ALA A C 1
ATOM 730 O O . ALA A 1 90 ? -0.677 5.277 6.237 1.00 97.19 90 ALA A O 1
ATOM 731 N N . GLY A 1 91 ? 1.374 6.051 5.720 1.00 96.25 91 GLY A N 1
ATOM 732 C CA . GLY A 1 91 ? 1.927 5.987 7.069 1.00 96.25 91 GLY A CA 1
ATOM 733 C C . GLY A 1 91 ? 1.231 6.937 8.043 1.00 96.25 91 GLY A C 1
ATOM 734 O O . GLY A 1 91 ? 0.859 6.504 9.133 1.00 96.25 91 GLY A O 1
ATOM 735 N N . GLU A 1 92 ? 1.012 8.192 7.652 1.00 96.25 92 GLU A N 1
ATOM 736 C CA . GLU A 1 92 ? 0.320 9.202 8.460 1.00 96.25 92 GLU A CA 1
ATOM 737 C C . GLU A 1 92 ? -1.115 8.778 8.782 1.00 96.25 92 GLU A C 1
ATOM 739 O O . GLU A 1 92 ? -1.497 8.748 9.951 1.00 96.25 92 GLU A O 1
ATOM 744 N N . LEU A 1 93 ? -1.876 8.337 7.780 1.00 96.38 93 LEU A N 1
ATOM 745 C CA . LEU A 1 93 ? -3.247 7.848 7.952 1.00 96.38 93 LEU A CA 1
ATOM 746 C C . LEU A 1 93 ? -3.327 6.612 8.865 1.00 96.38 93 LEU A C 1
ATOM 748 O O . LEU A 1 93 ? -4.204 6.508 9.726 1.00 96.38 93 LEU A O 1
ATOM 752 N N . ILE A 1 94 ? -2.377 5.682 8.726 1.00 95.44 94 ILE A N 1
ATOM 753 C CA . ILE A 1 94 ? -2.262 4.509 9.605 1.00 95.44 94 ILE A CA 1
ATOM 754 C C . ILE A 1 94 ? -1.941 4.916 11.051 1.00 95.44 94 ILE A C 1
ATOM 756 O O . ILE A 1 94 ? -2.404 4.265 11.990 1.00 95.44 94 ILE A O 1
ATOM 760 N N . LEU A 1 95 ? -1.120 5.948 11.252 1.00 93.12 95 LEU A N 1
ATOM 761 C CA . LEU A 1 95 ? -0.788 6.452 12.584 1.00 93.12 95 LEU A CA 1
ATOM 762 C C . LEU A 1 95 ? -1.970 7.198 13.214 1.00 93.12 95 LEU A C 1
ATOM 764 O O . LEU A 1 95 ? -2.249 6.975 14.391 1.00 93.12 95 LEU A O 1
ATOM 768 N N . ALA A 1 96 ? -2.681 8.013 12.434 1.00 93.38 96 ALA A N 1
ATOM 769 C CA . ALA A 1 96 ? -3.838 8.783 12.881 1.00 93.38 96 ALA A CA 1
ATOM 770 C C . ALA A 1 96 ? -5.033 7.897 13.268 1.00 93.38 96 ALA A C 1
ATOM 772 O O . ALA A 1 96 ? -5.707 8.163 14.259 1.00 93.38 96 ALA A O 1
ATOM 773 N N . GLY A 1 97 ? -5.271 6.805 12.533 1.00 87.12 97 GLY A N 1
ATOM 774 C CA . GLY A 1 97 ? -6.455 5.967 12.735 1.00 87.12 97 GLY A CA 1
ATOM 775 C C . GLY A 1 97 ? -6.489 5.147 14.035 1.00 87.12 97 GLY A C 1
ATOM 776 O O . GLY A 1 97 ? -7.539 4.603 14.373 1.00 87.12 97 GLY A O 1
ATOM 777 N N . GLY A 1 98 ? -5.378 5.058 14.776 1.00 79.56 98 GLY A N 1
ATOM 778 C CA . GLY A 1 98 ? -5.346 4.638 16.185 1.00 79.56 98 GLY A CA 1
ATOM 779 C C . GLY A 1 98 ? -5.762 3.197 16.525 1.00 79.56 98 GLY A C 1
ATOM 780 O O . GLY A 1 98 ? -5.649 2.811 17.692 1.00 79.56 98 GLY A O 1
ATOM 781 N N . GLN A 1 99 ? -6.220 2.370 15.575 1.00 78.94 99 GLN A N 1
ATOM 782 C CA . GLN A 1 99 ? -6.597 0.991 15.890 1.00 78.94 99 GLN A CA 1
ATOM 783 C C . GLN A 1 99 ? -5.360 0.112 16.077 1.00 78.94 99 GLN A C 1
ATOM 785 O O . GLN A 1 99 ? -4.288 0.326 15.508 1.00 78.94 99 GLN A O 1
ATOM 790 N N . LYS A 1 100 ? -5.516 -0.917 16.913 1.00 76.88 100 LYS A N 1
ATOM 791 C CA . LYS A 1 100 ? -4.416 -1.817 17.281 1.00 76.88 100 LYS A CA 1
ATOM 792 C C . LYS A 1 100 ? -4.166 -2.923 16.255 1.00 76.88 100 LYS A C 1
ATOM 794 O O . LYS A 1 100 ? -3.076 -3.491 16.257 1.00 76.88 100 LYS A O 1
ATOM 799 N N . ASP A 1 101 ? -5.136 -3.216 15.389 1.00 85.50 101 ASP A N 1
ATOM 800 C CA . ASP A 1 101 ? -5.052 -4.316 14.429 1.00 85.50 101 ASP A CA 1
ATOM 801 C C . ASP A 1 101 ? -5.714 -3.983 13.080 1.00 85.50 101 ASP A C 1
ATOM 803 O O . ASP A 1 101 ? -6.532 -3.069 12.983 1.00 85.50 101 ASP A O 1
ATOM 807 N N . LEU A 1 102 ? -5.325 -4.721 12.037 1.00 88.25 102 LEU A N 1
ATOM 808 C CA . LEU A 1 102 ? -5.928 -4.682 10.704 1.00 88.25 102 LEU A CA 1
ATOM 809 C C . LEU A 1 102 ? -7.208 -5.523 10.640 1.00 88.25 102 LEU A C 1
ATOM 811 O O . LEU A 1 102 ? -8.171 -5.122 9.985 1.00 88.25 102 LEU A O 1
ATOM 815 N N . GLY A 1 103 ? -7.213 -6.691 11.294 1.00 90.44 103 GLY A N 1
ATOM 816 C CA . GLY A 1 103 ? -8.293 -7.668 11.181 1.00 90.44 103 GLY A CA 1
ATOM 817 C C . GLY A 1 103 ? -8.574 -8.095 9.732 1.00 90.44 103 GLY A C 1
ATOM 818 O O . GLY A 1 103 ? -7.752 -7.924 8.826 1.00 90.44 103 GLY A O 1
ATOM 819 N N . VAL A 1 104 ? -9.767 -8.644 9.500 1.00 92.88 104 VAL A N 1
ATOM 820 C CA . VAL A 1 104 ? -10.206 -9.098 8.167 1.00 92.88 104 VAL A CA 1
ATOM 821 C C . VAL A 1 104 ? -10.371 -7.918 7.206 1.00 92.88 104 VAL A C 1
ATOM 823 O O . VAL A 1 104 ? -9.868 -7.969 6.085 1.00 92.88 104 VAL A O 1
ATOM 826 N N . ASN A 1 105 ? -11.001 -6.829 7.657 1.00 93.31 105 ASN A N 1
ATOM 827 C CA . ASN A 1 105 ? -11.276 -5.659 6.816 1.00 93.31 105 ASN A CA 1
ATOM 828 C C . ASN A 1 105 ? -9.988 -4.975 6.341 1.00 93.31 105 ASN A C 1
ATOM 830 O O . ASN A 1 105 ? -9.876 -4.634 5.167 1.00 93.31 105 ASN A O 1
ATOM 834 N N . GLY A 1 106 ? -8.984 -4.839 7.212 1.00 94.50 106 GLY A N 1
ATOM 835 C CA . GLY A 1 106 ? -7.682 -4.293 6.834 1.00 94.50 106 GLY A CA 1
ATOM 836 C C . GLY A 1 106 ? -6.936 -5.181 5.846 1.00 94.50 106 GLY A C 1
ATOM 837 O O . GLY A 1 106 ? -6.396 -4.682 4.861 1.00 94.50 106 GLY A O 1
ATOM 838 N N . ASN A 1 107 ? -6.964 -6.500 6.043 1.00 95.12 107 ASN A N 1
ATOM 839 C CA . ASN A 1 107 ? -6.384 -7.438 5.081 1.00 95.12 107 ASN A CA 1
ATOM 840 C C . ASN A 1 107 ? -7.079 -7.368 3.715 1.00 95.12 107 ASN A C 1
ATOM 842 O O . ASN A 1 107 ? -6.410 -7.390 2.679 1.00 95.12 107 ASN A O 1
ATOM 846 N N . PHE A 1 108 ? -8.406 -7.243 3.705 1.00 95.00 108 PHE A N 1
ATOM 847 C CA . PHE A 1 108 ? -9.176 -7.080 2.479 1.00 95.00 108 PHE A CA 1
ATOM 848 C C . PHE A 1 108 ? -8.849 -5.755 1.780 1.00 95.00 108 PHE A C 1
ATOM 850 O O . PHE A 1 108 ? -8.463 -5.765 0.612 1.00 95.00 108 PHE A O 1
ATOM 857 N N . ALA A 1 109 ? -8.899 -4.631 2.500 1.00 95.81 109 ALA A N 1
ATOM 858 C CA . ALA A 1 109 ? -8.570 -3.307 1.975 1.00 95.81 109 ALA A CA 1
ATOM 859 C C . ALA A 1 109 ? -7.150 -3.251 1.393 1.00 95.81 109 ALA A C 1
ATOM 861 O O . ALA A 1 109 ? -6.955 -2.746 0.287 1.00 95.81 109 ALA A O 1
ATOM 862 N N . PHE A 1 110 ? -6.172 -3.826 2.099 1.00 96.94 110 PHE A N 1
ATOM 863 C CA . PHE A 1 110 ? -4.800 -3.939 1.613 1.00 96.94 110 PHE A CA 1
ATOM 864 C C . PHE A 1 110 ? -4.730 -4.743 0.312 1.00 96.94 110 PHE A C 1
ATOM 866 O O . PHE A 1 110 ? -4.121 -4.299 -0.657 1.00 96.94 110 PHE A O 1
ATOM 873 N N . THR A 1 111 ? -5.371 -5.914 0.275 1.00 95.69 111 THR A N 1
ATOM 874 C CA . THR A 1 111 ? -5.330 -6.819 -0.883 1.00 95.69 111 THR A CA 1
ATOM 875 C C . THR A 1 111 ? -5.986 -6.183 -2.105 1.00 95.69 111 THR A C 1
ATOM 877 O O . THR A 1 111 ? -5.408 -6.204 -3.187 1.00 95.69 111 THR A O 1
ATOM 880 N N . VAL A 1 112 ? -7.150 -5.548 -1.938 1.00 95.19 112 VAL A N 1
ATOM 881 C CA . VAL A 1 112 ? -7.829 -4.826 -3.024 1.00 95.19 112 VAL A CA 1
ATOM 882 C C . VAL A 1 112 ? -6.970 -3.663 -3.518 1.00 95.19 112 VAL A C 1
ATOM 884 O O . VAL A 1 112 ? -6.807 -3.506 -4.729 1.00 95.19 112 VAL A O 1
ATOM 887 N N . GLY A 1 113 ? -6.383 -2.880 -2.608 1.00 96.31 113 GLY A N 1
ATOM 888 C CA . GLY A 1 113 ? -5.451 -1.813 -2.967 1.00 96.31 113 GLY A CA 1
ATOM 889 C C . GLY A 1 113 ? -4.251 -2.343 -3.754 1.00 96.31 113 GLY A C 1
ATOM 890 O O . GLY A 1 113 ? -3.908 -1.788 -4.793 1.00 96.31 113 GLY A O 1
ATOM 891 N N . PHE A 1 114 ? -3.662 -3.455 -3.310 1.00 97.38 114 PHE A N 1
ATOM 892 C CA . PHE A 1 114 ? -2.522 -4.103 -3.959 1.00 97.38 114 PHE A CA 1
ATOM 893 C C . PHE A 1 114 ? -2.857 -4.600 -5.364 1.00 97.38 114 PHE A C 1
ATOM 895 O O . PHE A 1 114 ? -2.157 -4.264 -6.318 1.00 97.38 114 PHE A O 1
ATOM 902 N N . SER A 1 115 ? -3.944 -5.356 -5.519 1.00 94.88 115 SER A N 1
ATOM 903 C CA . SER A 1 115 ? -4.348 -5.912 -6.814 1.00 94.88 115 SER A CA 1
ATOM 904 C C . SER A 1 115 ? -4.670 -4.833 -7.848 1.00 94.88 115 SER A C 1
ATOM 906 O O . SER A 1 115 ? -4.385 -5.023 -9.024 1.00 94.88 115 SER A O 1
ATOM 908 N N . ASN A 1 116 ? -5.215 -3.693 -7.413 1.00 95.06 116 ASN A N 1
ATOM 909 C CA . ASN A 1 116 ? -5.540 -2.558 -8.283 1.00 95.06 116 ASN A CA 1
ATOM 910 C C . ASN A 1 116 ? -4.435 -1.484 -8.297 1.00 95.06 116 ASN A C 1
ATOM 912 O O . ASN A 1 116 ? -4.639 -0.387 -8.821 1.00 95.06 116 ASN A O 1
ATOM 916 N N . GLY A 1 117 ? -3.276 -1.773 -7.697 1.00 94.94 117 GLY A N 1
ATOM 917 C CA . GLY A 1 117 ? -2.207 -0.807 -7.468 1.00 94.94 117 GLY A CA 1
ATOM 918 C C . GLY A 1 117 ? -1.754 -0.074 -8.731 1.00 94.94 117 GLY A C 1
ATOM 919 O O . GLY A 1 117 ? -1.725 1.156 -8.709 1.00 94.94 117 GLY A O 1
ATOM 920 N N . PRO A 1 118 ? -1.465 -0.770 -9.847 1.00 92.12 118 PRO A N 1
ATOM 921 C CA . PRO A 1 118 ? -1.025 -0.118 -11.078 1.00 92.12 118 PRO A CA 1
ATOM 922 C C . PRO A 1 118 ? -1.994 0.919 -11.647 1.00 92.12 118 PRO A C 1
ATOM 924 O O . PRO A 1 118 ? -1.567 2.013 -12.022 1.00 92.12 118 PRO A O 1
ATOM 927 N N . ASP A 1 119 ? -3.290 0.620 -11.649 1.00 91.88 119 ASP A N 1
ATOM 928 C CA . ASP A 1 119 ? -4.301 1.537 -12.175 1.00 91.88 119 ASP A CA 1
ATOM 929 C C . ASP A 1 119 ? -4.564 2.692 -11.202 1.00 91.88 119 ASP A C 1
ATOM 931 O O . ASP A 1 119 ? -4.636 3.866 -11.583 1.00 91.88 119 ASP A O 1
ATOM 935 N N . LEU A 1 120 ? -4.668 2.376 -9.909 1.00 94.12 120 LEU A N 1
ATOM 936 C CA . LEU A 1 120 ? -4.964 3.362 -8.877 1.00 94.12 120 LEU A CA 1
ATOM 937 C C . LEU A 1 120 ? -3.803 4.317 -8.622 1.00 94.12 120 LEU A C 1
ATOM 939 O O . LEU A 1 120 ? -4.052 5.491 -8.354 1.00 94.12 120 LEU A O 1
ATOM 943 N N . PHE A 1 121 ? -2.554 3.869 -8.745 1.00 94.94 121 PHE A N 1
ATOM 944 C CA . PHE A 1 121 ? -1.383 4.724 -8.563 1.00 94.94 121 PHE A CA 1
ATOM 945 C C . PHE A 1 121 ? -1.430 5.926 -9.514 1.00 94.94 121 PHE A C 1
ATOM 947 O O . PHE A 1 121 ? -1.326 7.081 -9.089 1.00 94.94 121 PHE A O 1
ATOM 954 N N . TRP A 1 122 ? -1.699 5.681 -10.798 1.00 92.50 122 TRP A N 1
ATOM 955 C CA . TRP A 1 122 ? -1.818 6.755 -11.783 1.00 92.50 122 TRP A CA 1
ATOM 956 C C . TRP A 1 122 ? -3.107 7.561 -11.645 1.00 92.50 122 TRP A C 1
ATOM 958 O O . TRP A 1 122 ? -3.111 8.755 -11.946 1.00 92.50 122 TRP A O 1
ATOM 968 N N . LYS A 1 123 ? -4.185 6.967 -11.123 1.00 91.19 123 LYS A N 1
ATOM 969 C CA . LYS A 1 123 ? -5.393 7.713 -10.748 1.00 91.19 123 LYS A CA 1
ATOM 970 C C . LYS A 1 123 ? -5.123 8.700 -9.603 1.00 91.19 123 LYS A C 1
ATOM 972 O O . LYS A 1 123 ? -5.575 9.842 -9.670 1.00 91.19 123 LYS A O 1
ATOM 977 N N . ILE A 1 124 ? -4.345 8.292 -8.597 1.00 93.38 124 ILE A N 1
ATOM 978 C CA . ILE A 1 124 ? -3.965 9.108 -7.432 1.00 93.38 124 ILE A CA 1
ATOM 979 C C . ILE A 1 124 ? -3.072 10.276 -7.842 1.00 93.38 124 ILE A C 1
ATOM 981 O O . ILE A 1 124 ? -3.271 11.405 -7.387 1.00 93.38 124 ILE A O 1
ATOM 985 N N . PHE A 1 125 ? -2.071 10.035 -8.682 1.00 90.38 125 PHE A N 1
ATOM 986 C CA . PHE A 1 125 ? -1.139 11.095 -9.063 1.00 90.38 125 PHE A CA 1
ATOM 987 C C . PHE A 1 125 ? -1.609 11.922 -10.256 1.00 90.38 125 PHE A C 1
ATOM 989 O O . PHE A 1 125 ? -1.069 13.006 -10.464 1.00 90.38 125 PHE A O 1
ATOM 996 N N . LYS A 1 126 ? -2.679 11.480 -10.941 1.00 74.38 126 LYS A N 1
ATOM 997 C CA . LYS A 1 126 ? -3.021 11.857 -12.318 1.00 74.38 126 LYS A CA 1
ATOM 998 C C . LYS A 1 126 ? -1.817 11.477 -13.194 1.00 74.38 126 LYS A C 1
ATOM 1000 O O . LYS A 1 126 ? -0.712 11.947 -12.946 1.00 74.38 126 LYS A O 1
ATOM 1005 N N . LYS A 1 127 ? -1.979 10.608 -14.201 1.00 58.19 127 LYS A N 1
ATOM 1006 C CA . LYS A 1 127 ? -0.937 10.437 -15.232 1.00 58.19 127 LYS A CA 1
ATOM 1007 C C . LYS A 1 127 ? -0.608 11.855 -15.689 1.00 58.19 127 LYS A C 1
ATOM 1009 O O . LYS A 1 127 ? -1.519 12.528 -16.167 1.00 58.19 127 LYS A O 1
ATOM 1014 N N . THR A 1 128 ? 0.587 12.354 -15.376 1.00 44.16 128 THR A N 1
ATOM 1015 C CA . THR A 1 128 ? 0.992 13.723 -15.686 1.00 44.16 128 THR A CA 1
ATOM 1016 C C . THR A 1 128 ? 0.684 13.902 -17.160 1.00 44.16 128 THR A C 1
ATOM 1018 O O . THR A 1 128 ? 1.238 13.191 -17.998 1.00 44.16 128 THR A O 1
ATOM 1021 N N . GLU A 1 129 ? -0.320 14.718 -17.472 1.00 37.88 129 GLU A N 1
ATOM 1022 C CA . GLU A 1 129 ? -0.684 14.952 -18.855 1.00 37.88 129 GLU A CA 1
ATOM 1023 C C . GLU A 1 129 ? 0.555 15.525 -19.540 1.00 37.88 129 GLU A C 1
ATOM 1025 O O . GLU A 1 129 ? 1.154 16.488 -19.065 1.00 37.88 12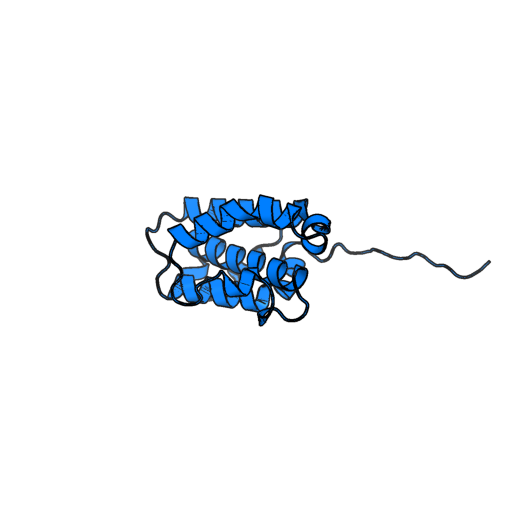9 GLU A O 1
ATOM 1030 N N . SER A 1 130 ? 0.919 14.891 -20.654 1.00 35.25 130 SER A N 1
ATOM 1031 C CA . SER A 1 130 ? 1.901 15.305 -21.654 1.00 35.25 130 SER A CA 1
ATOM 1032 C C . SER A 1 130 ? 3.399 15.190 -21.322 1.00 35.25 130 SER A C 1
ATOM 1034 O O . SER A 1 130 ? 4.104 16.183 -21.205 1.00 35.25 130 SER A O 1
ATOM 1036 N N . SER A 1 131 ? 3.956 13.989 -21.495 1.00 33.62 131 SER A N 1
ATOM 1037 C CA . SER A 1 131 ? 4.971 13.858 -22.551 1.00 33.62 131 SER A CA 1
ATOM 1038 C C . SER A 1 131 ? 4.254 13.932 -23.906 1.00 33.62 131 SER A C 1
ATOM 1040 O O . SER A 1 131 ? 3.957 12.924 -24.541 1.00 33.62 131 SER A O 1
ATOM 1042 N N . LYS A 1 132 ? 3.887 15.154 -24.317 1.00 34.88 132 LYS A N 1
ATOM 1043 C CA . LYS A 1 132 ? 3.670 15.447 -25.732 1.00 34.88 132 LYS A CA 1
ATOM 1044 C C . LYS A 1 132 ? 5.069 15.480 -26.334 1.00 34.88 132 LYS A C 1
ATOM 1046 O O . LYS A 1 132 ? 5.774 16.471 -26.179 1.00 34.88 132 LYS A O 1
ATOM 1051 N N . ASN A 1 133 ? 5.462 14.391 -26.986 1.00 36.16 133 ASN A N 1
ATOM 1052 C CA . ASN A 1 133 ? 6.359 14.504 -28.125 1.00 36.16 133 ASN A CA 1
ATOM 1053 C C . ASN A 1 133 ? 5.659 15.454 -29.101 1.00 36.16 133 ASN A C 1
ATOM 1055 O O . ASN A 1 133 ? 4.684 15.073 -29.743 1.00 36.16 133 ASN A O 1
ATOM 1059 N N . VAL A 1 134 ? 6.079 16.717 -29.115 1.00 38.22 134 VAL A N 1
ATOM 1060 C CA . VAL A 1 134 ? 5.803 17.604 -30.239 1.00 38.22 134 VAL A CA 1
ATOM 1061 C C . VAL A 1 134 ? 6.866 17.267 -31.278 1.00 38.22 134 VAL A C 1
ATOM 1063 O O . VAL A 1 134 ? 7.990 17.742 -31.198 1.00 38.22 134 VAL A O 1
ATOM 1066 N N . ASN A 1 135 ? 6.464 16.363 -32.168 1.00 38.22 135 ASN A N 1
ATOM 1067 C CA . ASN A 1 135 ? 6.793 16.286 -33.588 1.00 38.22 135 ASN A CA 1
ATOM 1068 C C . ASN A 1 135 ? 8.281 16.316 -33.985 1.00 38.22 135 ASN A C 1
ATOM 1070 O O . ASN A 1 135 ? 8.839 17.367 -34.286 1.00 38.22 135 ASN A O 1
ATOM 1074 N N . GLU A 1 136 ? 8.853 15.124 -34.167 1.00 40.66 136 GLU A N 1
ATOM 1075 C CA . GLU A 1 136 ? 9.538 14.850 -35.433 1.00 40.66 136 GLU A CA 1
ATOM 1076 C C . GLU A 1 136 ? 8.453 14.735 -36.515 1.00 40.66 136 GLU A C 1
ATOM 1078 O O . GLU A 1 136 ? 7.620 13.838 -36.438 1.00 40.66 136 GLU A O 1
ATOM 1083 N N . GLU A 1 137 ? 8.394 15.723 -37.413 1.00 39.22 137 GLU A N 1
ATOM 1084 C CA . GLU A 1 137 ? 8.097 15.630 -38.857 1.00 39.22 137 GLU A CA 1
ATOM 1085 C C . GLU A 1 137 ? 7.666 17.008 -39.400 1.00 39.22 137 GLU A C 1
ATOM 1087 O O . GLU A 1 137 ? 6.622 17.545 -39.029 1.00 39.22 137 GLU A O 1
ATOM 1092 N N . GLY A 1 138 ? 8.473 17.546 -40.325 1.00 39.12 138 GLY A N 1
ATOM 1093 C CA . GLY A 1 138 ? 8.021 18.481 -41.360 1.00 39.12 138 GLY A CA 1
ATOM 1094 C C . GLY A 1 138 ? 8.383 19.961 -41.195 1.00 39.12 138 GLY A C 1
ATOM 1095 O O . GLY A 1 138 ? 7.526 20.753 -40.809 1.00 39.12 138 GLY A O 1
ATOM 1096 N N . ASN A 1 139 ? 9.604 20.342 -41.593 1.00 35.44 139 ASN A N 1
ATOM 1097 C CA . ASN A 1 139 ? 9.820 21.294 -42.699 1.00 35.44 139 ASN A CA 1
ATOM 1098 C C . ASN A 1 139 ? 11.259 21.207 -43.227 1.00 35.44 139 ASN A C 1
ATOM 1100 O O . ASN A 1 139 ? 12.186 21.373 -42.404 1.00 35.44 139 ASN A O 1
#

Secondary structure (DSSP, 8-state):
---GGGGG---HHHHSHHHHHHHHHHHHHHHHHHHH-SSTTTSTTGGG--TTT--HHHHHHHHTTHHHHHHH-HHHHTTHHHHHHHHHHHHHHHHHT--S--HHHHHHHHHHHHHTHHHHHHHHH---S------S---

Radius of gyration: 16.02 Å; chains: 1; bounding box: 37×34×60 Å